Protein AF-A0A5C3KE30-F1 (afdb_monomer_lite)

Structure (mmCIF, N/CA/C/O backbone):
data_AF-A0A5C3KE30-F1
#
_entry.id   AF-A0A5C3KE30-F1
#
loop_
_atom_site.group_PDB
_atom_site.id
_atom_site.type_symbol
_atom_site.label_atom_id
_atom_site.label_alt_id
_atom_site.label_comp_id
_atom_site.label_asym_id
_atom_site.label_entity_id
_atom_site.label_seq_id
_atom_site.pdbx_PDB_ins_code
_atom_site.Cartn_x
_atom_site.Cartn_y
_atom_site.Cartn_z
_atom_site.occupancy
_atom_site.B_iso_or_equiv
_atom_site.auth_seq_id
_atom_site.auth_comp_id
_atom_site.auth_asym_id
_atom_site.auth_atom_id
_atom_site.pdbx_PDB_model_num
ATOM 1 N N . ILE A 1 1 ? -8.104 5.471 9.140 1.00 94.56 1 ILE A N 1
ATOM 2 C CA . ILE A 1 1 ? -7.767 5.019 7.769 1.00 94.56 1 ILE A CA 1
ATOM 3 C C . ILE A 1 1 ? -6.761 6.011 7.209 1.00 94.56 1 ILE A C 1
ATOM 5 O O . ILE A 1 1 ? -7.009 7.206 7.323 1.00 94.56 1 ILE A O 1
ATOM 9 N N . TRP A 1 2 ? -5.653 5.531 6.656 1.00 96.44 2 TRP A N 1
ATOM 10 C CA . TRP A 1 2 ? -4.695 6.310 5.876 1.00 96.44 2 TRP A CA 1
ATOM 11 C C . TRP A 1 2 ? -4.803 5.875 4.419 1.00 96.44 2 TRP A C 1
ATOM 13 O O . TRP A 1 2 ? -4.779 4.679 4.134 1.00 96.44 2 TRP A O 1
ATOM 23 N N . VAL A 1 3 ? -4.962 6.841 3.520 1.00 95.19 3 VAL A N 1
ATOM 24 C CA . VAL A 1 3 ? -5.081 6.628 2.075 1.00 95.19 3 VAL A CA 1
ATOM 25 C C . VAL A 1 3 ? -4.199 7.654 1.395 1.00 95.19 3 VAL A C 1
ATOM 27 O O . VAL A 1 3 ? -4.324 8.844 1.687 1.00 95.19 3 VAL A O 1
ATOM 30 N N . GLY A 1 4 ? -3.344 7.211 0.486 1.00 94.38 4 GLY A N 1
ATOM 31 C CA . GLY A 1 4 ? -2.552 8.128 -0.315 1.00 94.38 4 GLY A CA 1
ATOM 32 C C . GLY A 1 4 ? -1.48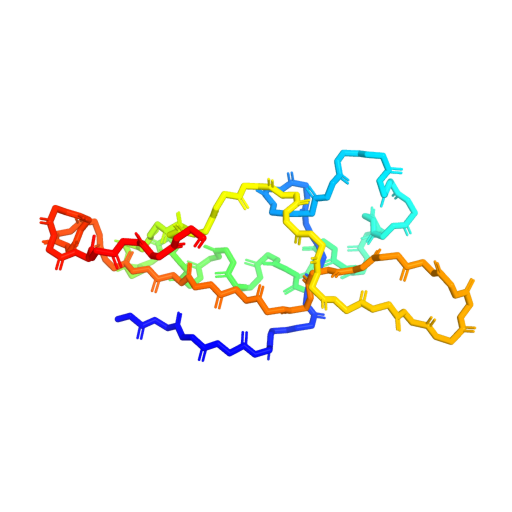1 7.432 -1.130 1.00 94.38 4 GLY A C 1
ATOM 33 O O . GLY A 1 4 ? -1.285 6.219 -1.025 1.00 94.38 4 GLY A O 1
ATOM 34 N N . ASP A 1 5 ? -0.790 8.255 -1.906 1.00 94.44 5 ASP A N 1
ATOM 35 C CA . ASP A 1 5 ? 0.460 7.918 -2.567 1.00 94.44 5 ASP A CA 1
ATOM 36 C C . ASP A 1 5 ? 1.592 8.015 -1.535 1.00 94.44 5 ASP A C 1
ATOM 38 O O . ASP A 1 5 ? 1.938 9.103 -1.071 1.00 94.44 5 ASP A O 1
ATOM 42 N N . PHE A 1 6 ? 2.130 6.862 -1.139 1.00 94.06 6 PHE A N 1
ATOM 43 C CA . PHE A 1 6 ? 3.277 6.787 -0.232 1.00 94.06 6 PHE A CA 1
ATOM 44 C C . PHE A 1 6 ? 4.598 6.742 -0.998 1.00 94.06 6 PHE A C 1
ATOM 46 O O . PHE A 1 6 ? 5.645 7.010 -0.417 1.00 94.06 6 PHE A O 1
ATOM 53 N N . ASN A 1 7 ? 4.558 6.366 -2.281 1.00 93.19 7 ASN A N 1
ATOM 54 C CA . ASN A 1 7 ? 5.724 6.166 -3.135 1.00 93.19 7 ASN A CA 1
ATOM 55 C C . ASN A 1 7 ? 6.848 5.334 -2.469 1.00 93.19 7 ASN A C 1
ATOM 57 O O . ASN A 1 7 ? 8.037 5.596 -2.658 1.00 93.19 7 ASN A O 1
ATOM 61 N N . HIS A 1 8 ? 6.466 4.324 -1.680 1.00 94.38 8 HIS A N 1
ATOM 62 C CA . HIS A 1 8 ? 7.376 3.390 -1.014 1.00 94.38 8 HIS A CA 1
ATOM 63 C C . HIS A 1 8 ? 7.208 1.976 -1.556 1.00 94.38 8 HIS A C 1
ATOM 65 O O . HIS A 1 8 ? 6.097 1.541 -1.871 1.00 94.38 8 HIS A O 1
ATOM 71 N N . HIS A 1 9 ? 8.321 1.243 -1.615 1.00 94.44 9 HIS A N 1
ATOM 72 C CA . HIS A 1 9 ? 8.361 -0.098 -2.184 1.00 94.44 9 HIS A CA 1
ATOM 73 C C . HIS A 1 9 ? 8.747 -1.145 -1.154 1.00 94.44 9 HIS A C 1
ATOM 75 O O . HIS A 1 9 ? 9.808 -1.052 -0.539 1.00 94.44 9 HIS A O 1
ATOM 81 N N . HIS A 1 10 ? 7.906 -2.166 -1.001 1.00 95.50 10 HIS A N 1
ATOM 82 C CA . HIS A 1 10 ? 8.134 -3.223 -0.025 1.00 95.50 10 HIS A CA 1
ATOM 83 C C . HIS A 1 10 ? 7.483 -4.553 -0.442 1.00 95.50 10 HIS A C 1
ATOM 85 O O . HIS A 1 10 ? 6.347 -4.556 -0.933 1.00 95.50 10 HIS A O 1
ATOM 91 N N . PRO A 1 11 ? 8.126 -5.709 -0.165 1.00 95.25 11 PRO A N 1
ATOM 92 C CA . PRO A 1 11 ? 7.573 -7.035 -0.457 1.00 95.25 11 PRO A CA 1
ATOM 93 C C . PRO A 1 11 ? 6.215 -7.340 0.190 1.00 95.25 11 PRO A C 1
ATOM 95 O O . PRO A 1 11 ? 5.559 -8.307 -0.191 1.00 95.25 11 PRO A O 1
ATOM 98 N N . MET A 1 12 ? 5.780 -6.561 1.183 1.00 94.00 12 MET A N 1
ATOM 99 C CA . MET A 1 12 ? 4.461 -6.742 1.803 1.00 94.00 12 MET A CA 1
ATOM 100 C C . MET A 1 12 ? 3.306 -6.306 0.892 1.00 94.00 12 MET A C 1
ATOM 102 O O . MET A 1 12 ? 2.215 -6.855 1.022 1.00 94.00 12 MET A O 1
ATOM 106 N N . TRP A 1 13 ? 3.524 -5.364 -0.034 1.00 94.06 13 TRP A N 1
ATOM 107 C CA . TRP A 1 13 ? 2.445 -4.789 -0.849 1.00 94.06 13 TRP A CA 1
ATOM 108 C C . TRP A 1 13 ? 2.705 -4.764 -2.350 1.00 94.06 13 TRP A C 1
ATOM 110 O O . TRP A 1 13 ? 1.739 -4.843 -3.119 1.00 94.06 13 TRP A O 1
ATOM 120 N N . ASP A 1 14 ? 3.964 -4.701 -2.777 1.00 94.25 14 ASP A N 1
ATOM 121 C CA . ASP A 1 14 ? 4.339 -4.825 -4.184 1.00 94.25 14 ASP A CA 1
ATOM 122 C C . ASP A 1 14 ? 4.248 -6.279 -4.678 1.00 94.25 14 ASP A C 1
ATOM 124 O O . ASP A 1 14 ? 4.032 -7.226 -3.915 1.00 94.25 14 ASP A O 1
ATOM 128 N N . GLN A 1 15 ? 4.390 -6.467 -5.992 1.00 92.75 15 GLN A N 1
ATOM 129 C CA . GLN A 1 15 ? 4.446 -7.800 -6.588 1.00 92.75 15 GLN A CA 1
ATOM 130 C C . GLN A 1 15 ? 5.795 -8.450 -6.274 1.00 92.75 15 GLN A C 1
ATOM 132 O O . GLN A 1 15 ? 6.841 -7.819 -6.401 1.00 92.75 15 GLN A O 1
ATOM 137 N N . ASP A 1 16 ? 5.793 -9.744 -5.948 1.00 91.50 16 ASP A N 1
ATOM 138 C CA . ASP A 1 16 ? 7.032 -10.455 -5.600 1.00 91.50 16 ASP A CA 1
ATOM 139 C C . ASP A 1 16 ? 8.075 -10.414 -6.722 1.00 91.50 16 ASP A C 1
ATOM 141 O O . ASP A 1 16 ? 9.265 -10.316 -6.452 1.00 91.50 16 ASP A O 1
ATOM 145 N N . LYS A 1 17 ? 7.636 -10.399 -7.988 1.00 90.44 17 LYS A N 1
ATOM 146 C CA . LYS A 1 17 ? 8.530 -10.309 -9.154 1.00 90.44 17 LYS A CA 1
ATOM 147 C C . LYS A 1 17 ? 9.245 -8.961 -9.301 1.00 90.44 17 LYS A C 1
ATOM 149 O O . LYS A 1 17 ? 10.194 -8.873 -10.078 1.00 90.44 17 LYS A O 1
ATOM 154 N N . ASP A 1 18 ? 8.830 -7.919 -8.583 1.00 90.06 18 ASP A N 1
ATOM 155 C CA . ASP A 1 18 ? 9.438 -6.588 -8.647 1.00 90.06 18 ASP A CA 1
ATOM 156 C C . ASP A 1 18 ? 10.668 -6.458 -7.732 1.00 90.06 18 ASP A C 1
ATOM 158 O O . ASP A 1 18 ? 10.937 -5.395 -7.182 1.00 90.06 18 ASP A O 1
ATOM 162 N N . HIS A 1 19 ? 11.490 -7.511 -7.628 1.00 90.19 19 HIS A N 1
ATOM 163 C CA . HIS A 1 19 ? 12.701 -7.552 -6.792 1.00 90.19 19 HIS A CA 1
ATOM 164 C C . HIS A 1 19 ? 13.631 -6.341 -6.962 1.00 90.19 19 HIS A C 1
ATOM 166 O O . HIS A 1 19 ? 14.282 -5.909 -6.015 1.00 90.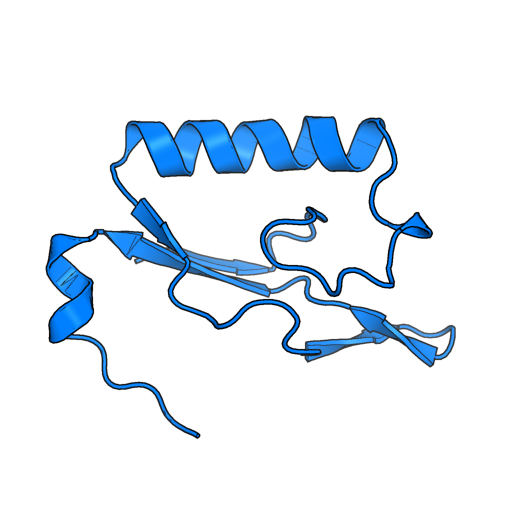19 19 HIS A O 1
ATOM 172 N N . ARG A 1 20 ? 13.672 -5.761 -8.166 1.00 90.44 20 ARG A N 1
ATOM 173 C CA . ARG A 1 20 ? 14.436 -4.542 -8.477 1.00 90.44 20 ARG A CA 1
ATOM 174 C C . ARG A 1 20 ? 13.995 -3.306 -7.680 1.00 90.44 20 ARG A C 1
ATOM 176 O O . ARG A 1 20 ? 14.784 -2.377 -7.550 1.00 90.44 20 ARG A O 1
ATOM 183 N N . LEU A 1 21 ? 12.756 -3.272 -7.185 1.00 90.88 21 LEU A N 1
ATOM 184 C CA . LEU A 1 21 ? 12.228 -2.198 -6.344 1.00 90.88 21 LEU A CA 1
ATOM 185 C C . LEU A 1 21 ? 12.651 -2.365 -4.878 1.00 90.88 21 LEU A C 1
ATOM 187 O O . LEU A 1 21 ? 12.655 -1.383 -4.144 1.00 90.88 21 LEU A O 1
ATOM 191 N N . PHE A 1 22 ? 13.077 -3.555 -4.450 1.00 93.81 22 PHE A N 1
ATOM 192 C CA . PHE A 1 22 ? 13.452 -3.854 -3.060 1.00 93.81 22 PHE A CA 1
ATOM 193 C C . PHE A 1 22 ? 14.933 -3.567 -2.796 1.00 93.81 22 PHE A C 1
ATOM 195 O O . PHE A 1 22 ? 15.674 -4.379 -2.242 1.00 93.81 22 PHE A O 1
ATOM 202 N N . THR A 1 23 ? 15.385 -2.395 -3.241 1.00 95.75 23 THR A N 1
ATOM 203 C CA . THR A 1 23 ? 16.726 -1.900 -2.918 1.00 95.75 23 THR A CA 1
ATOM 204 C C . THR A 1 23 ? 16.815 -1.567 -1.432 1.00 95.75 23 THR A C 1
ATOM 206 O O . THR A 1 23 ? 15.809 -1.223 -0.816 1.00 95.75 23 THR A O 1
ATOM 209 N N . ARG A 1 24 ? 18.023 -1.602 -0.853 1.00 96.38 24 ARG A N 1
ATOM 210 C CA . ARG A 1 24 ? 18.218 -1.276 0.568 1.00 96.38 24 ARG A CA 1
ATOM 211 C C . ARG A 1 24 ? 17.618 0.083 0.940 1.00 96.38 24 ARG A C 1
ATOM 213 O O . ARG A 1 24 ? 16.900 0.169 1.923 1.00 96.38 24 ARG A O 1
ATOM 220 N N . LYS A 1 25 ? 17.833 1.092 0.090 1.00 96.19 25 LYS A N 1
ATOM 221 C CA . LYS A 1 25 ? 17.259 2.432 0.248 1.00 96.19 25 LYS A CA 1
ATOM 222 C C . LYS A 1 25 ? 15.729 2.398 0.335 1.00 96.19 25 LYS A C 1
ATOM 224 O O . LYS A 1 25 ? 15.171 2.969 1.258 1.00 96.19 25 LYS A O 1
ATOM 229 N N . ASN A 1 26 ? 15.063 1.726 -0.604 1.00 95.56 26 ASN A N 1
ATOM 230 C CA . ASN A 1 26 ? 13.600 1.678 -0.625 1.00 95.56 26 ASN A CA 1
ATOM 231 C C . ASN A 1 26 ? 13.030 0.907 0.573 1.00 95.56 26 ASN A C 1
ATOM 233 O O . ASN A 1 26 ? 11.973 1.272 1.073 1.00 95.56 26 ASN A O 1
ATOM 237 N N . LEU A 1 27 ? 13.729 -0.136 1.032 1.00 97.06 27 LEU A N 1
ATOM 238 C CA . LEU A 1 27 ? 13.340 -0.869 2.236 1.00 97.06 27 LEU A CA 1
ATOM 239 C C . LEU A 1 27 ? 13.503 -0.005 3.492 1.00 97.06 27 LEU A C 1
ATOM 241 O O . LEU A 1 27 ? 12.591 0.031 4.303 1.00 97.06 27 LEU A O 1
ATOM 245 N N . ASP A 1 28 ? 14.609 0.733 3.620 1.00 96.62 28 ASP A N 1
ATOM 246 C CA . ASP A 1 28 ? 14.828 1.645 4.751 1.00 96.62 28 ASP A CA 1
ATOM 247 C C . ASP A 1 28 ? 13.801 2.804 4.756 1.00 96.62 28 ASP A C 1
ATOM 249 O O . ASP A 1 28 ? 13.351 3.234 5.815 1.00 96.62 28 ASP A O 1
ATOM 253 N N . GLU A 1 29 ? 13.393 3.301 3.582 1.00 95.06 29 GLU A N 1
ATOM 254 C CA . GLU A 1 29 ? 12.316 4.296 3.450 1.00 95.06 29 GLU A CA 1
ATOM 255 C C . GLU A 1 29 ? 10.941 3.708 3.821 1.00 95.06 29 GLU A C 1
ATOM 257 O O . GLU A 1 29 ? 10.170 4.340 4.542 1.00 95.06 29 GLU A O 1
ATOM 262 N N . ALA A 1 30 ? 10.646 2.479 3.384 1.00 96.38 30 ALA A N 1
ATOM 263 C CA . ALA A 1 30 ? 9.410 1.779 3.726 1.00 96.38 30 ALA A CA 1
ATOM 264 C C . ALA A 1 30 ? 9.325 1.391 5.213 1.00 96.38 30 ALA A C 1
ATOM 266 O O . ALA A 1 30 ? 8.219 1.302 5.748 1.00 96.38 30 ALA A O 1
ATOM 267 N N . GLU A 1 31 ? 10.462 1.186 5.884 1.00 96.81 31 GLU A N 1
ATOM 268 C CA . GLU A 1 31 ? 10.519 0.808 7.300 1.00 96.81 31 GLU A CA 1
ATOM 269 C C . GLU A 1 31 ? 9.862 1.864 8.194 1.00 96.81 31 GLU A C 1
ATOM 271 O O . GLU A 1 31 ? 9.058 1.517 9.050 1.00 96.81 31 GLU A O 1
ATOM 276 N N . GLN A 1 32 ? 10.090 3.156 7.934 1.00 94.38 32 GLN A N 1
ATOM 277 C CA . GLN A 1 32 ? 9.460 4.236 8.711 1.00 94.38 32 GLN A CA 1
ATOM 278 C C . GLN A 1 32 ? 7.928 4.173 8.634 1.00 94.38 32 GLN A C 1
ATOM 280 O O . GLN A 1 32 ? 7.226 4.409 9.618 1.00 94.38 32 GLN A O 1
ATOM 285 N N . LEU A 1 33 ? 7.390 3.825 7.461 1.00 95.44 33 LEU A N 1
ATOM 286 C CA . LEU A 1 33 ? 5.956 3.616 7.289 1.00 95.44 33 LEU A CA 1
ATOM 287 C C . LEU A 1 33 ? 5.476 2.375 8.050 1.00 95.44 33 LEU A C 1
ATOM 289 O O . LEU A 1 33 ? 4.414 2.423 8.667 1.00 95.44 33 LEU A O 1
ATOM 293 N N . LEU A 1 34 ? 6.240 1.283 8.024 1.00 96.56 34 LEU A N 1
ATOM 294 C CA . LEU A 1 34 ? 5.917 0.055 8.754 1.00 96.56 34 LEU A CA 1
ATOM 295 C C . LEU A 1 34 ? 5.941 0.257 10.272 1.00 96.56 34 LEU A C 1
ATOM 297 O O . LEU A 1 34 ? 5.034 -0.222 10.949 1.00 96.56 34 LEU A O 1
ATOM 301 N N . GLU A 1 35 ? 6.914 1.003 10.792 1.00 97.38 35 GLU A N 1
ATOM 302 C CA . GLU A 1 35 ? 7.004 1.373 12.207 1.00 97.38 35 GLU A CA 1
ATOM 303 C C . GLU A 1 35 ? 5.763 2.156 12.645 1.00 97.38 35 GLU A C 1
ATOM 305 O O . GLU A 1 35 ? 5.126 1.787 13.630 1.00 97.38 35 GLU A O 1
ATOM 310 N N . MET A 1 36 ? 5.344 3.164 11.869 1.00 96.19 36 MET A N 1
ATOM 311 C CA . MET A 1 36 ? 4.107 3.902 12.144 1.00 96.19 36 MET A CA 1
ATOM 312 C C . MET A 1 36 ? 2.868 2.998 12.054 1.00 96.19 36 MET A C 1
ATOM 314 O O . MET A 1 36 ? 1.990 3.045 12.911 1.00 96.19 36 MET A O 1
ATOM 318 N N . VAL A 1 37 ? 2.771 2.148 11.031 1.00 96.25 37 VAL A N 1
ATOM 319 C CA . VAL A 1 37 ? 1.645 1.211 10.886 1.00 96.25 37 VAL A CA 1
ATOM 320 C C . VAL A 1 37 ? 1.551 0.281 12.099 1.00 96.25 37 VAL A C 1
ATOM 322 O O . VAL A 1 37 ? 0.452 0.063 12.611 1.00 96.25 37 VAL A O 1
ATOM 325 N N . ALA A 1 38 ? 2.684 -0.215 12.597 1.00 96.44 38 ALA A N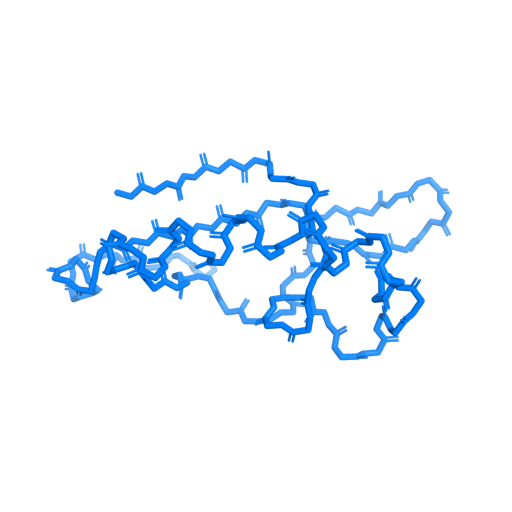 1
ATOM 326 C CA . ALA A 1 38 ? 2.745 -1.059 13.783 1.00 96.44 38 ALA A CA 1
ATOM 327 C C . ALA A 1 38 ? 2.396 -0.289 15.068 1.00 96.44 38 ALA A C 1
ATOM 329 O O . ALA A 1 38 ? 1.574 -0.760 15.852 1.00 96.44 38 ALA A O 1
ATOM 330 N N . GLU A 1 39 ? 2.969 0.902 15.266 1.00 97.25 39 GLU A N 1
ATOM 331 C CA . GLU A 1 39 ? 2.728 1.755 16.438 1.00 97.25 39 GLU A CA 1
ATOM 332 C C . GLU A 1 39 ? 1.240 2.095 16.599 1.00 97.25 39 GLU A C 1
ATOM 334 O O . GLU A 1 39 ? 0.698 2.059 17.705 1.00 97.25 39 GLU A O 1
ATOM 339 N N . TRP A 1 40 ? 0.557 2.367 15.486 1.00 95.94 40 TRP A N 1
ATOM 340 C CA . TRP A 1 40 ? -0.853 2.753 15.471 1.00 95.94 40 TRP A CA 1
ATOM 341 C C . TRP A 1 40 ? -1.825 1.572 15.303 1.00 95.94 40 TRP A C 1
ATOM 343 O O . TRP A 1 40 ? -3.029 1.796 15.154 1.00 95.94 40 TRP A O 1
ATOM 353 N N . GLY A 1 41 ? -1.339 0.323 15.333 1.00 95.38 41 GLY A N 1
ATOM 354 C CA . GLY A 1 41 ? -2.183 -0.875 15.231 1.00 95.38 41 GLY A CA 1
ATOM 355 C C . GLY A 1 41 ? -2.977 -0.938 13.922 1.00 95.38 41 GLY A C 1
ATOM 356 O O . GLY A 1 41 ? -4.179 -1.222 13.914 1.00 95.38 41 GLY A O 1
ATOM 357 N N . MET A 1 42 ? -2.326 -0.589 12.814 1.00 95.88 42 MET A N 1
ATOM 358 C CA . MET A 1 42 ? -2.935 -0.541 11.491 1.00 95.88 42 MET A CA 1
ATOM 359 C C . MET A 1 42 ? -2.588 -1.779 10.659 1.00 95.88 42 MET A C 1
ATOM 361 O O . MET A 1 42 ? -1.525 -2.377 10.787 1.00 95.88 42 MET A O 1
ATOM 365 N N . VAL A 1 43 ? -3.493 -2.136 9.755 1.00 94.25 43 VAL A N 1
ATOM 366 C CA . VAL A 1 43 ? -3.375 -3.242 8.806 1.00 94.25 43 VAL A CA 1
ATOM 367 C C . VAL A 1 43 ? -3.532 -2.728 7.378 1.00 94.25 43 VAL A C 1
ATOM 369 O O . VAL A 1 43 ? -4.201 -1.719 7.129 1.00 94.25 43 VAL A O 1
ATOM 372 N N . MET A 1 44 ? -2.910 -3.414 6.420 1.00 93.81 44 MET A N 1
ATOM 373 C CA . MET A 1 44 ? -3.063 -3.091 5.005 1.00 93.81 44 MET A CA 1
ATOM 374 C C . MET A 1 44 ? -4.420 -3.576 4.486 1.00 93.81 44 MET A C 1
ATOM 376 O O . MET A 1 44 ? -4.692 -4.770 4.486 1.00 93.81 44 MET A O 1
ATOM 380 N N . ALA A 1 45 ? -5.248 -2.653 3.996 1.00 93.25 45 ALA A N 1
ATOM 381 C CA . ALA A 1 45 ? -6.599 -2.966 3.525 1.00 93.25 45 ALA A CA 1
ATOM 382 C C . ALA A 1 45 ? -6.644 -3.478 2.079 1.00 93.25 45 ALA A C 1
ATOM 384 O O . ALA A 1 45 ? -7.604 -4.125 1.667 1.00 93.25 45 ALA A O 1
ATOM 385 N N . LEU A 1 46 ? -5.631 -3.144 1.278 1.00 91.81 46 LEU A N 1
ATOM 386 C CA . LEU A 1 46 ? -5.576 -3.518 -0.131 1.00 91.81 46 LEU A CA 1
ATOM 387 C C . LEU A 1 46 ? -4.843 -4.851 -0.327 1.00 91.81 46 LEU A C 1
ATOM 389 O O . LEU A 1 46 ? -3.775 -5.039 0.262 1.00 91.81 46 LEU A O 1
ATOM 393 N N . PRO A 1 47 ? -5.325 -5.732 -1.225 1.00 91.69 47 PRO A N 1
ATOM 394 C CA . PRO A 1 47 ? -4.621 -6.961 -1.568 1.00 91.69 47 PRO A CA 1
ATOM 395 C C . PRO A 1 47 ? -3.193 -6.685 -2.040 1.00 91.69 47 PRO A C 1
ATOM 397 O O . PRO A 1 47 ? -2.921 -5.679 -2.699 1.00 91.69 47 PRO A O 1
ATOM 400 N N . LYS A 1 48 ? -2.265 -7.592 -1.735 1.00 93.38 48 LYS A N 1
ATOM 401 C CA . LYS A 1 48 ? -0.885 -7.511 -2.225 1.00 93.38 48 LYS A CA 1
ATOM 402 C C . LYS A 1 48 ? -0.838 -7.554 -3.758 1.00 93.38 48 LYS A C 1
ATOM 404 O O . LYS A 1 48 ? -1.582 -8.293 -4.397 1.00 93.38 48 LYS A O 1
ATOM 409 N N . GLY A 1 49 ? 0.082 -6.789 -4.342 1.00 91.19 49 GLY A N 1
ATOM 410 C CA . GLY A 1 49 ? 0.447 -6.891 -5.752 1.00 91.19 49 GLY A CA 1
ATOM 411 C C . GLY A 1 49 ? -0.539 -6.273 -6.743 1.00 91.19 49 GLY A C 1
ATOM 412 O O . GLY A 1 49 ? -0.395 -6.516 -7.941 1.00 91.19 49 GLY A O 1
ATOM 413 N N . VAL A 1 50 ? -1.515 -5.478 -6.294 1.00 89.88 50 VAL A N 1
ATOM 414 C CA . VAL A 1 50 ? -2.433 -4.760 -7.194 1.00 89.88 50 VAL A CA 1
ATOM 415 C C . VAL A 1 50 ? -1.651 -3.698 -7.983 1.00 89.88 50 VAL A C 1
ATOM 417 O O . VAL A 1 50 ? -1.125 -2.767 -7.370 1.00 89.88 50 VAL A O 1
ATOM 420 N N . PRO A 1 51 ? -1.540 -3.814 -9.321 1.00 88.38 51 PRO A N 1
ATOM 421 C CA . PRO A 1 51 ? -0.862 -2.812 -10.134 1.00 88.38 51 PRO A CA 1
ATOM 422 C C . PRO A 1 51 ? -1.764 -1.583 -10.298 1.00 88.38 51 PRO A C 1
ATOM 424 O O . PRO A 1 51 ? -2.906 -1.718 -10.731 1.00 88.38 51 PRO A O 1
ATOM 427 N N . MET A 1 52 ? -1.258 -0.391 -9.974 1.00 89.81 52 MET A N 1
ATOM 428 C CA . MET A 1 52 ? -2.060 0.845 -9.996 1.00 89.81 52 MET A CA 1
ATOM 429 C C . MET A 1 52 ? -1.538 1.858 -11.007 1.00 89.81 52 MET A C 1
ATOM 431 O O . MET A 1 52 ? -2.314 2.453 -11.751 1.00 89.81 52 MET A O 1
ATOM 435 N N . LEU A 1 53 ? -0.216 2.009 -11.087 1.00 92.25 53 LEU A N 1
ATOM 436 C CA . LEU A 1 53 ? 0.427 2.965 -11.978 1.00 92.25 53 LEU A CA 1
ATOM 437 C C . LEU A 1 53 ? 1.363 2.248 -12.945 1.00 92.25 53 LEU A C 1
ATOM 439 O O . LEU A 1 53 ? 2.130 1.368 -12.553 1.00 92.25 53 LEU A O 1
ATOM 443 N N . ARG A 1 54 ? 1.339 2.659 -14.216 1.00 92.75 54 ARG A N 1
ATOM 444 C CA . ARG A 1 54 ? 2.335 2.248 -15.207 1.00 92.75 54 ARG A CA 1
ATOM 445 C C . ARG A 1 54 ? 3.306 3.393 -15.446 1.00 92.75 54 ARG A C 1
ATOM 447 O O . ARG A 1 54 ? 2.903 4.454 -15.916 1.00 92.75 54 ARG A O 1
ATOM 454 N N . ASN A 1 55 ? 4.580 3.183 -15.128 1.00 88.31 55 ASN A N 1
ATOM 455 C CA . ASN A 1 55 ? 5.599 4.205 -15.341 1.00 88.31 55 ASN A CA 1
ATOM 456 C C . ASN A 1 55 ? 5.950 4.364 -16.832 1.00 88.31 55 ASN A C 1
ATOM 458 O O . ASN A 1 55 ? 5.554 3.555 -17.675 1.00 88.31 55 ASN A O 1
ATOM 462 N N . SER A 1 56 ? 6.727 5.396 -17.168 1.00 91.75 56 SER A N 1
ATOM 463 C CA . SER A 1 56 ? 7.124 5.700 -18.555 1.00 91.75 56 SER A CA 1
ATOM 464 C C . SER A 1 56 ? 7.927 4.582 -19.231 1.00 91.75 56 SER A C 1
ATOM 466 O O . SER A 1 56 ? 7.917 4.468 -20.452 1.00 91.75 56 SER A O 1
ATOM 468 N N . GLN A 1 57 ? 8.581 3.723 -18.446 1.00 88.88 57 GLN A N 1
ATOM 469 C CA . GLN A 1 57 ? 9.320 2.551 -18.925 1.00 88.88 57 GLN A CA 1
ATOM 470 C C . GLN A 1 57 ? 8.413 1.321 -19.109 1.00 88.88 57 GLN A C 1
ATOM 472 O O . GLN A 1 57 ? 8.888 0.233 -19.419 1.00 88.88 57 GLN A O 1
ATOM 477 N N . GLY A 1 58 ? 7.103 1.473 -18.900 1.00 89.44 58 GLY A N 1
ATOM 478 C CA . GLY A 1 58 ? 6.107 0.430 -19.104 1.00 89.44 58 GLY A CA 1
ATOM 479 C C . GLY A 1 58 ? 5.967 -0.558 -17.950 1.00 89.44 58 GLY A C 1
ATOM 480 O O . GLY A 1 58 ? 5.232 -1.538 -18.105 1.00 89.44 58 GLY A O 1
ATOM 481 N N . ASN A 1 59 ? 6.619 -0.306 -16.814 1.00 88.44 59 ASN A N 1
ATOM 482 C CA . ASN A 1 59 ? 6.537 -1.169 -15.647 1.00 88.44 59 ASN A CA 1
ATOM 483 C C . ASN A 1 59 ? 5.347 -0.804 -14.764 1.00 88.44 59 ASN A C 1
ATOM 485 O O . ASN A 1 59 ? 5.076 0.377 -14.547 1.00 88.44 59 ASN A O 1
ATOM 489 N N . TRP A 1 60 ? 4.691 -1.823 -14.221 1.00 90.12 60 TRP A N 1
ATOM 490 C CA . TRP A 1 60 ? 3.650 -1.646 -13.217 1.00 90.12 60 TRP A CA 1
ATOM 491 C C . TRP A 1 60 ? 4.259 -1.390 -11.842 1.00 90.12 60 TRP A C 1
ATOM 493 O O . TRP A 1 60 ? 5.300 -1.950 -11.508 1.00 90.12 60 TRP A O 1
ATOM 503 N N . MET A 1 61 ? 3.620 -0.511 -11.080 1.00 90.00 61 MET A N 1
ATOM 504 C CA . MET A 1 61 ? 4.012 -0.106 -9.736 1.00 90.00 61 MET A CA 1
ATOM 505 C C . MET A 1 61 ? 2.763 0.091 -8.874 1.00 90.00 61 MET A C 1
ATOM 507 O O . MET A 1 61 ? 1.659 0.315 -9.393 1.00 90.00 61 MET A O 1
ATOM 511 N N . ARG A 1 62 ? 2.959 0.042 -7.557 1.00 92.12 62 ARG A N 1
ATOM 512 C CA . ARG A 1 62 ? 1.937 0.337 -6.557 1.00 92.12 62 ARG A CA 1
ATOM 513 C C . ARG A 1 62 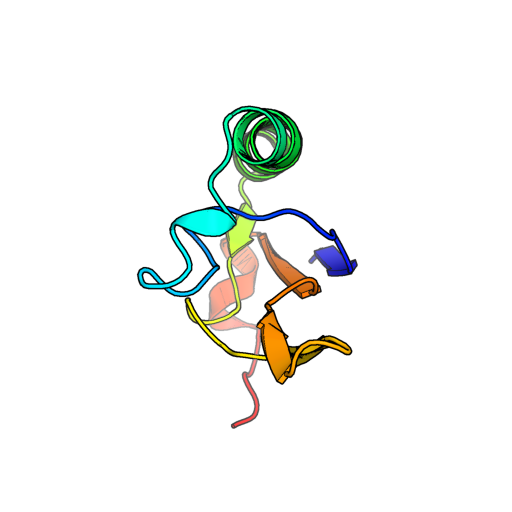? 2.423 1.441 -5.604 1.00 92.12 62 ARG A C 1
ATOM 515 O O . ARG A 1 62 ? 2.940 1.137 -4.534 1.00 92.12 62 ARG A O 1
ATOM 522 N N . PRO A 1 63 ? 2.300 2.715 -6.006 1.00 91.50 63 PRO A N 1
ATOM 523 C CA . PRO A 1 63 ? 2.664 3.835 -5.141 1.00 91.50 63 PRO A CA 1
ATOM 524 C C . PRO A 1 63 ? 1.596 4.103 -4.063 1.00 91.50 63 PRO A C 1
ATOM 526 O O . PRO A 1 63 ? 1.929 4.501 -2.944 1.00 91.50 63 PRO A O 1
ATOM 529 N N . ASP A 1 64 ? 0.323 3.811 -4.361 1.00 94.31 64 ASP A N 1
ATOM 530 C CA . ASP A 1 64 ? -0.782 4.027 -3.432 1.00 94.31 64 ASP A CA 1
ATOM 531 C C . ASP A 1 64 ? -1.003 2.849 -2.473 1.00 94.31 64 ASP A C 1
ATOM 533 O O . ASP A 1 64 ? -0.992 1.667 -2.848 1.00 94.31 64 ASP A O 1
ATOM 537 N N . ASN A 1 65 ? -1.277 3.181 -1.211 1.00 94.69 65 ASN A N 1
ATOM 538 C CA . ASN A 1 65 ? -1.646 2.215 -0.183 1.00 94.69 65 ASN A CA 1
ATOM 539 C C . ASN A 1 65 ? -2.851 2.689 0.633 1.00 94.69 65 ASN A C 1
ATOM 541 O O . ASN A 1 65 ? -3.143 3.880 0.744 1.00 94.69 65 ASN A O 1
ATOM 545 N N . VAL A 1 66 ? -3.549 1.720 1.229 1.00 94.94 66 VAL A N 1
ATOM 546 C CA . VAL A 1 66 ? -4.603 1.967 2.213 1.00 94.94 66 VAL A CA 1
ATOM 547 C C . VAL A 1 66 ? -4.271 1.177 3.462 1.00 94.94 66 VAL A C 1
ATOM 549 O O . VAL A 1 66 ? -4.177 -0.052 3.414 1.00 94.94 66 VAL A O 1
ATOM 552 N N . PHE A 1 67 ? -4.132 1.889 4.572 1.00 95.75 67 PHE A N 1
ATOM 553 C CA . PHE A 1 67 ? -3.996 1.307 5.898 1.00 95.75 67 PHE A CA 1
ATOM 554 C C . PHE A 1 67 ? -5.231 1.650 6.724 1.00 95.75 67 PHE A C 1
ATOM 556 O O . PHE A 1 67 ? -5.750 2.768 6.677 1.00 95.75 67 PHE A O 1
ATOM 563 N N . MET A 1 68 ? -5.713 0.714 7.524 1.00 95.88 68 MET A N 1
ATOM 564 C CA . MET A 1 68 ? -6.832 0.941 8.434 1.00 95.88 68 MET A CA 1
ATOM 565 C C . MET A 1 68 ? -6.541 0.317 9.787 1.00 95.88 68 MET A C 1
ATOM 567 O O . MET A 1 68 ? -5.806 -0.650 9.869 1.00 95.88 68 MET A O 1
ATOM 571 N N . SER A 1 69 ? -7.103 0.872 10.856 1.00 95.81 69 SER A N 1
ATOM 572 C CA . SER A 1 69 ? -7.101 0.188 12.149 1.00 95.81 69 SER A CA 1
ATOM 573 C C . SER A 1 69 ? -7.845 -1.141 12.022 1.00 95.81 69 SER A C 1
ATOM 575 O O . SER A 1 69 ? -8.906 -1.162 11.392 1.00 95.81 69 SER A O 1
ATOM 577 N N . GLU A 1 70 ? -7.361 -2.188 12.681 1.00 91.38 70 GLU A N 1
ATOM 578 C CA . GLU A 1 70 ? -7.979 -3.526 12.680 1.00 91.38 70 GLU A CA 1
ATOM 579 C C . GLU A 1 70 ? -9.485 -3.482 13.018 1.00 91.38 70 GLU A C 1
ATOM 581 O O . GLU A 1 70 ? -10.309 -4.092 12.345 1.00 91.38 70 GLU A O 1
ATOM 586 N N . ALA A 1 71 ? -9.892 -2.617 13.955 1.00 92.25 71 ALA A N 1
ATOM 587 C CA . ALA A 1 71 ? -11.296 -2.429 14.350 1.00 92.25 71 ALA A CA 1
ATOM 588 C C . ALA A 1 71 ? -12.252 -1.946 13.231 1.00 92.25 71 ALA A C 1
ATOM 590 O O . ALA A 1 71 ? -13.468 -1.889 13.440 1.00 92.25 71 ALA A O 1
ATOM 591 N N . LEU A 1 72 ? -11.728 -1.531 12.074 1.00 91.62 72 LEU A N 1
ATOM 592 C CA . LEU A 1 72 ? -12.517 -1.089 10.922 1.00 91.62 72 LEU A CA 1
ATOM 593 C C . LEU A 1 72 ? -12.608 -2.138 9.810 1.00 91.62 72 LEU A C 1
ATOM 595 O O . LEU A 1 72 ? -13.339 -1.892 8.854 1.00 91.62 72 LEU A O 1
ATOM 599 N N . GLU A 1 73 ? -11.922 -3.277 9.922 1.00 86.81 73 GLU A N 1
ATOM 600 C CA . GLU A 1 73 ? -11.850 -4.283 8.857 1.00 86.81 73 GLU A CA 1
ATOM 601 C C . GLU A 1 73 ? -13.243 -4.768 8.421 1.00 86.81 73 GLU A C 1
ATOM 603 O O . GLU A 1 73 ? -13.594 -4.646 7.249 1.00 86.81 73 GLU A O 1
ATOM 608 N N . ASP A 1 74 ? -14.105 -5.134 9.374 1.00 89.00 74 ASP A N 1
ATOM 609 C CA . ASP A 1 74 ? -15.488 -5.574 9.107 1.00 89.00 74 ASP A CA 1
ATOM 610 C C . ASP A 1 74 ? -16.452 -4.439 8.707 1.00 89.00 74 ASP A C 1
ATOM 612 O O . ASP A 1 74 ? -17.638 -4.666 8.453 1.00 89.00 74 ASP A O 1
ATOM 616 N N . ARG A 1 75 ? -15.981 -3.186 8.6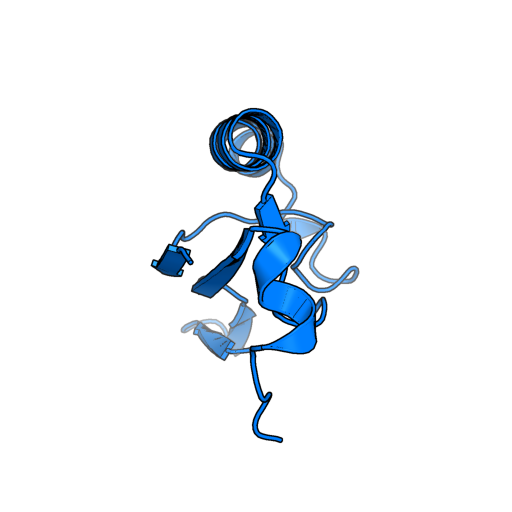98 1.00 91.06 75 ARG A N 1
ATOM 617 C CA . ARG A 1 75 ? -16.792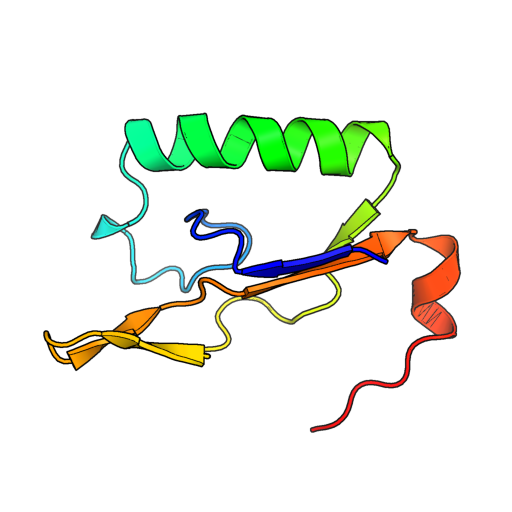 -1.993 8.393 1.00 91.06 75 ARG A CA 1
ATOM 618 C C . ARG A 1 75 ? -16.469 -1.381 7.036 1.00 91.06 75 ARG A C 1
ATOM 620 O O . ARG A 1 75 ? -17.182 -0.473 6.604 1.00 91.06 75 ARG A O 1
ATOM 627 N N . VAL A 1 76 ? -15.412 -1.844 6.372 1.00 88.12 76 VAL A N 1
ATOM 628 C CA . VAL A 1 76 ? -15.000 -1.360 5.054 1.00 88.12 76 VAL A CA 1
ATOM 629 C C . VAL A 1 76 ? -15.517 -2.313 3.983 1.00 88.12 76 VAL A C 1
ATOM 631 O O . VAL A 1 76 ? -15.233 -3.504 3.986 1.00 88.12 76 VAL A O 1
ATOM 634 N N . ILE A 1 77 ? -16.270 -1.770 3.027 1.00 88.25 77 ILE A N 1
ATOM 635 C CA . ILE A 1 77 ? -16.731 -2.518 1.857 1.00 88.25 77 ILE A CA 1
ATOM 636 C C . ILE A 1 77 ? -15.730 -2.285 0.726 1.00 88.25 77 ILE A C 1
ATOM 638 O O . ILE A 1 77 ? -15.516 -1.148 0.307 1.00 88.25 77 ILE A O 1
ATOM 642 N N . SER A 1 78 ? -15.122 -3.356 0.220 1.00 81.62 78 SER A N 1
ATOM 643 C CA . SER A 1 78 ? -14.246 -3.292 -0.951 1.00 81.62 78 SER A CA 1
ATOM 644 C C . SER A 1 78 ? -15.056 -3.357 -2.247 1.00 81.62 78 SER A C 1
ATOM 646 O O . SER A 1 78 ? -15.877 -4.256 -2.435 1.00 81.62 78 SER A O 1
ATOM 648 N N . CYS A 1 79 ? -14.784 -2.435 -3.168 1.00 77.50 79 CYS A N 1
ATOM 649 C CA . CYS A 1 79 ? -15.264 -2.517 -4.546 1.00 77.50 79 CYS A CA 1
ATOM 650 C C . CYS A 1 79 ? -14.320 -3.404 -5.371 1.00 77.50 79 CYS A C 1
ATOM 652 O O . CYS A 1 79 ? -13.108 -3.377 -5.153 1.00 77.50 79 CYS A O 1
ATOM 654 N N . LYS A 1 80 ? -14.877 -4.189 -6.297 1.00 61.38 80 LYS A N 1
ATOM 655 C CA . LYS A 1 80 ? -14.117 -5.023 -7.238 1.00 61.38 80 LYS A CA 1
ATOM 656 C C . LYS A 1 80 ? -14.075 -4.385 -8.615 1.00 61.38 80 LYS A C 1
ATOM 658 O O . LYS A 1 80 ? -15.110 -3.797 -8.997 1.00 61.38 80 LYS A O 1
#

Radius of gyration: 13.02 Å; chains: 1; bounding box: 35×19×36 Å

Sequence (80 aa):
IWVGDFNHHHPMWDQDKDHRLFTRKNLDEAEQLLEMVAEWGMVMALPKGVPMLRNSQGNWMRPDNVFMSEALEDRVISCK

InterPro domains:
  IPR005135 Endonuclease/exonuclease/phosphatase [PF14529] (2-75)
  IPR036691 Endonuclease/exonuclease/phosphatase superfamily [G3DSA:3.60.10.10] (1-80)
  IPR036691 Endonuclease/exonuclease/phosphatase superfamily [SSF56219] (1-79)

Organism: Coprinopsis marcescibilis (NCBI:txid230819)

pLDDT: mean 92.51, std 4.91, range [61.38, 97.38]

Foldseek 3Di:
DDKDQQQADDPVAADPVVVVRPDPVSVVSVVVVVVVCVVQQKDWLDDHHDFDDQDPVRDTDDRITDIDHPVCNVVDDDDD

Secondary structure (DSSP, 8-state):
-EEEE-----TTTS-TT-GGG--HHHHHHHHHHHHHHHHTTEEE-SPTT---EE-TTS-EE--EEEEEEGGGGGGPPPP-